Protein AF-A0A6P2KSN4-F1 (afdb_monomer)

Foldseek 3Di:
DFDAQAEFEQAPVRVVVLVVCCVPVCPVPSLSDHYPCVLAPAGRADPVLLADQVLLQVLLCVVVVDFPDRLVVVDDPRDHRVVSSVVRCVVRVHDCDPCNVVSSVVSSVVVCVVVDPVVPDPSSVVSVVVVVVSNVVSVD

pLDDT: mean 92.13, std 8.42, range [40.97, 98.0]

Radius of gyration: 16.79 Å; Cα contacts (8 Å, |Δi|>4): 151; chains: 1; bounding box: 43×30×44 Å

Solvent-ac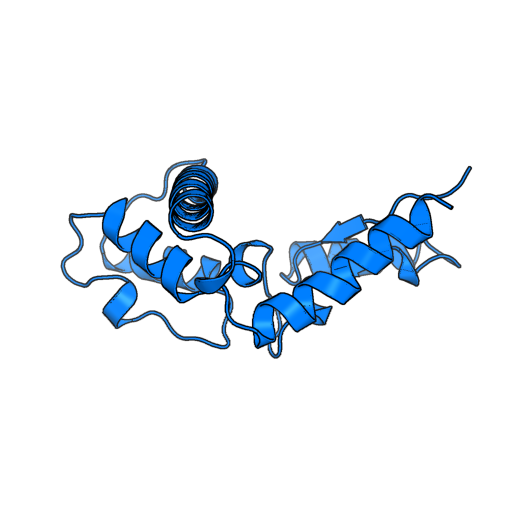cessible surface area (backbone atoms only — not comparable to full-atom values): 8233 Å² total; per-residue (Å²): 133,86,79,72,70,45,80,34,36,26,28,80,67,31,44,50,50,48,54,51,37,37,73,49,88,27,52,97,46,43,86,34,58,44,44,40,34,81,65,47,100,39,74,45,18,39,75,73,63,79,42,62,61,70,48,52,38,54,29,49,38,66,72,54,77,80,49,91,67,58,52,70,80,70,67,61,83,85,52,42,52,65,66,50,50,55,55,49,29,61,73,58,72,48,84,81,54,95,60,51,67,57,56,36,50,55,46,35,50,53,50,44,72,72,64,37,73,86,75,51,57,67,74,57,50,65,42,46,54,60,54,53,50,58,55,55,66,67,77,112

Sequence (140 aa):
MALPVVFLDGDQVGSRMAAELRRGLYNGEERKVLSTDELVDFNGSELEDLIPNQRLVEAVDRIFRAPEQQFSEVAATGKPIVPQVDAWAKREGIELTPGWKVEIAKRVKAILLSKGINDVDDDLLERWVPLFARFEQSVN

Nearest PDB structures (foldseek):
  3s6j-assembly2_F  TM=5.890E-01  e=6.243E+00  Pseudomonas syringae pv. tomato
  3s9d-assembly1_A  TM=2.104E-01  e=4.083E+00  Homo sapiens

Secondary structure (DSSP, 8-state):
-PPPPEEE-SSHHHHHHHHHHHHTTTTT-GGGEEEGGGSSSSSS--GGGGS-HHHHHHHHHHH----SS-GGGT--TTS-HHHHHHHHHHHTT----TTHHHHHHHHHHHHHHHH-GGGS-HHHHHHHHHHHHHHHTTT-

Mean predicted aligned error: 4.11 Å

Structure (mmCIF, N/CA/C/O backbone):
data_AF-A0A6P2KSN4-F1
#
_entry.id   AF-A0A6P2KSN4-F1
#
loop_
_atom_site.group_PDB
_atom_site.id
_atom_site.type_symbol
_atom_site.label_atom_id
_atom_site.label_alt_id
_atom_site.label_comp_id
_atom_site.label_asym_id
_atom_site.label_entity_id
_atom_site.label_seq_id
_atom_site.pdbx_PDB_ins_code
_atom_site.Cartn_x
_atom_site.Cartn_y
_atom_site.Cartn_z
_atom_site.occupancy
_atom_site.B_iso_or_equiv
_atom_site.auth_seq_id
_atom_site.auth_comp_id
_atom_site.auth_asym_id
_atom_site.auth_atom_id
_atom_site.pdbx_PDB_model_num
ATOM 1 N N . MET A 1 1 ? 21.971 7.717 -21.469 1.00 57.88 1 MET A N 1
ATOM 2 C CA . MET A 1 1 ? 21.604 7.804 -20.039 1.00 57.88 1 MET A CA 1
ATOM 3 C C . MET A 1 1 ? 20.602 6.699 -19.788 1.00 57.88 1 MET A C 1
ATOM 5 O O . MET A 1 1 ? 19.681 6.596 -20.584 1.00 57.88 1 MET A O 1
ATOM 9 N N . ALA A 1 2 ? 20.818 5.846 -18.789 1.00 84.56 2 ALA A N 1
ATOM 10 C CA . ALA A 1 2 ? 19.879 4.771 -18.477 1.00 84.56 2 ALA A CA 1
ATOM 11 C C . ALA A 1 2 ? 18.655 5.342 -17.746 1.00 84.56 2 ALA A C 1
ATOM 13 O O . ALA A 1 2 ? 18.816 6.177 -16.854 1.00 84.56 2 ALA A O 1
ATOM 14 N N . LEU A 1 3 ? 17.447 4.915 -18.127 1.00 91.06 3 LEU A N 1
ATOM 15 C CA . 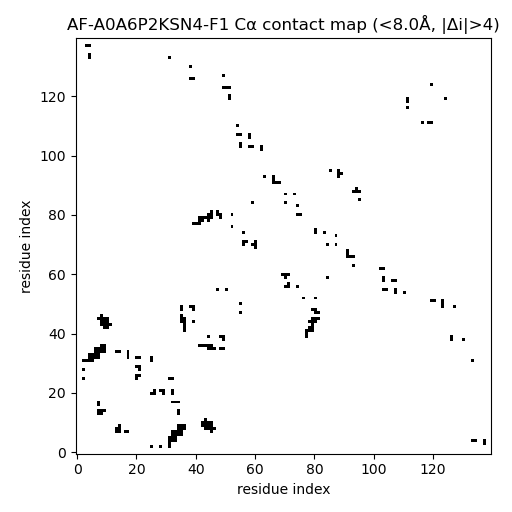LEU A 1 3 ? 16.229 5.261 -17.392 1.00 91.06 3 LEU A CA 1
ATOM 16 C C . LEU A 1 3 ? 16.181 4.501 -16.053 1.00 91.06 3 LEU A C 1
ATOM 18 O O . LEU A 1 3 ? 16.616 3.342 -16.014 1.00 91.06 3 LEU A O 1
ATOM 22 N N . PRO A 1 4 ? 15.681 5.117 -14.966 1.00 92.44 4 PRO A N 1
ATOM 23 C CA . PRO A 1 4 ? 15.523 4.441 -13.681 1.00 92.44 4 PRO A CA 1
ATOM 24 C C . PRO A 1 4 ? 14.357 3.447 -13.714 1.00 92.44 4 PRO A C 1
ATOM 26 O O . PRO A 1 4 ? 13.496 3.512 -14.583 1.00 92.44 4 PRO A O 1
ATOM 29 N N . VAL A 1 5 ? 14.289 2.545 -12.739 1.00 94.38 5 VAL A N 1
ATOM 30 C CA . VAL A 1 5 ? 13.058 1.780 -12.493 1.00 94.38 5 VAL A CA 1
ATOM 31 C C . VAL A 1 5 ? 12.009 2.703 -11.877 1.00 94.38 5 VAL A C 1
ATOM 33 O O . VAL A 1 5 ? 12.303 3.460 -10.952 1.00 94.38 5 VAL A O 1
ATOM 36 N N . VAL A 1 6 ? 10.784 2.627 -12.388 1.00 95.19 6 VAL A N 1
ATOM 37 C CA . VAL A 1 6 ? 9.607 3.310 -11.852 1.00 95.19 6 VAL A CA 1
ATOM 38 C C . VAL A 1 6 ? 8.680 2.251 -11.292 1.00 95.19 6 VAL A C 1
ATOM 40 O O . VAL A 1 6 ? 8.349 1.291 -11.984 1.00 95.19 6 VAL A O 1
ATOM 43 N N . PHE A 1 7 ? 8.247 2.446 -10.054 1.00 96.12 7 PHE A N 1
ATOM 44 C CA . PHE A 1 7 ? 7.277 1.583 -9.404 1.00 96.12 7 PHE A CA 1
ATOM 45 C C . PHE A 1 7 ? 6.035 2.390 -9.065 1.00 96.12 7 PHE A C 1
ATOM 47 O O . PHE A 1 7 ? 6.138 3.439 -8.429 1.00 96.12 7 PHE A O 1
ATOM 54 N N . LEU A 1 8 ? 4.894 1.937 -9.571 1.00 97.00 8 LEU A N 1
ATOM 55 C CA . LEU A 1 8 ? 3.623 2.643 -9.494 1.00 97.00 8 LEU A CA 1
ATOM 56 C C . LEU A 1 8 ? 2.577 1.772 -8.815 1.00 97.00 8 LEU A C 1
ATOM 58 O O . LEU A 1 8 ? 2.579 0.550 -8.974 1.00 97.00 8 LEU A O 1
ATOM 62 N N . ASP A 1 9 ? 1.643 2.427 -8.137 1.00 97.06 9 ASP A N 1
ATOM 63 C CA . ASP A 1 9 ? 0.429 1.776 -7.668 1.00 97.06 9 ASP A CA 1
ATOM 64 C C . ASP A 1 9 ? -0.352 1.180 -8.860 1.00 97.06 9 ASP A C 1
ATOM 66 O O . ASP A 1 9 ? -0.281 1.651 -10.002 1.00 97.06 9 ASP A O 1
ATOM 70 N N . GLY A 1 10 ? -1.066 0.092 -8.606 1.00 97.12 10 GLY A N 1
ATOM 71 C CA . GL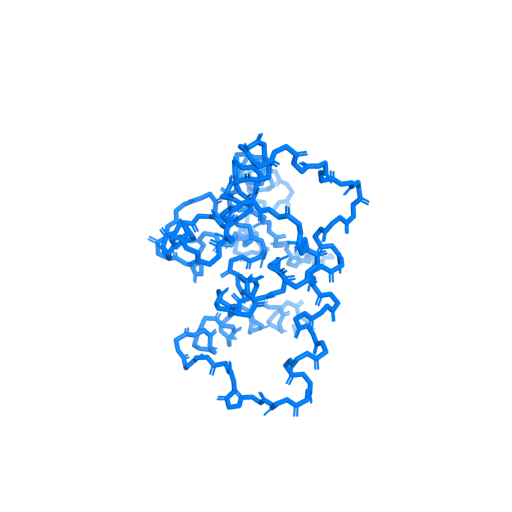Y A 1 10 ? -1.955 -0.587 -9.549 1.00 97.12 10 GLY A CA 1
ATOM 72 C C . GLY A 1 10 ? -3.333 0.060 -9.660 1.00 97.12 10 GLY A C 1
ATOM 73 O O . GLY A 1 10 ? -4.153 -0.343 -10.487 1.00 97.12 10 GLY A O 1
ATOM 74 N N . ASP A 1 11 ? -3.601 1.086 -8.851 1.00 96.06 11 ASP A N 1
ATOM 75 C CA . ASP A 1 11 ? -4.830 1.863 -8.896 1.00 96.06 11 ASP A CA 1
ATOM 76 C C . ASP A 1 11 ? -5.068 2.520 -10.277 1.00 96.06 11 ASP A C 1
ATOM 78 O O . ASP A 1 11 ? -4.267 2.464 -11.221 1.00 96.06 11 ASP A O 1
ATOM 82 N N . GLN A 1 12 ? -6.230 3.153 -10.447 1.00 95.69 12 GLN A N 1
ATOM 83 C CA . GLN A 1 12 ? -6.587 3.738 -11.741 1.00 95.69 12 GLN A CA 1
ATOM 84 C C . GLN A 1 12 ? -5.592 4.822 -12.194 1.00 95.69 12 GLN A C 1
ATOM 86 O O . GLN A 1 12 ? -5.380 4.990 -13.398 1.00 95.69 12 GLN A O 1
ATOM 91 N N . VAL A 1 13 ? -5.007 5.577 -11.262 1.00 95.94 13 VAL A N 1
ATOM 92 C CA . VAL A 1 13 ? -4.071 6.656 -11.589 1.00 95.94 13 VAL A CA 1
ATOM 93 C C . VAL A 1 13 ? -2.715 6.076 -11.988 1.00 95.94 13 VAL A C 1
ATOM 95 O O . VAL A 1 13 ? -2.191 6.418 -13.053 1.00 95.94 13 VAL A O 1
ATOM 98 N N . GLY A 1 14 ? -2.178 5.159 -11.188 1.00 97.00 14 GLY A N 1
ATOM 99 C CA . GLY A 1 14 ? -0.900 4.502 -11.420 1.00 97.00 14 GLY A CA 1
ATOM 100 C C . GLY A 1 14 ? -0.904 3.630 -12.673 1.00 97.00 14 GLY A C 1
ATOM 101 O O . GLY A 1 14 ? 0.014 3.732 -13.487 1.00 97.00 14 GLY A O 1
ATOM 102 N N . SER A 1 15 ? -1.980 2.883 -12.940 1.00 96.00 15 SER A N 1
ATOM 103 C CA . SER A 1 15 ? -2.115 2.089 -14.174 1.00 96.00 15 SER A CA 1
ATOM 104 C C . SER A 1 15 ? -2.128 2.947 -15.449 1.00 96.00 15 SER A C 1
ATOM 106 O O . SER A 1 15 ? -1.502 2.584 -16.452 1.00 96.00 15 SER A O 1
ATOM 108 N N . ARG A 1 16 ? -2.785 4.117 -15.425 1.00 97.50 16 ARG A N 1
ATOM 109 C CA . ARG A 1 16 ? -2.754 5.078 -16.544 1.00 97.50 16 ARG A CA 1
ATOM 110 C C . ARG A 1 16 ? -1.357 5.651 -16.746 1.00 97.50 16 ARG A C 1
ATOM 112 O O . ARG A 1 16 ? -0.859 5.626 -17.870 1.00 97.50 16 ARG A O 1
ATOM 119 N N . MET A 1 17 ? -0.706 6.084 -15.666 1.00 97.69 17 MET A N 1
ATOM 120 C CA . MET A 1 17 ? 0.670 6.585 -15.707 1.00 97.69 17 MET A CA 1
ATOM 121 C C . MET A 1 17 ? 1.635 5.520 -16.247 1.00 97.69 17 MET A C 1
ATOM 123 O O . MET A 1 17 ? 2.457 5.807 -17.114 1.00 97.69 17 MET A O 1
ATOM 127 N N . ALA A 1 18 ? 1.500 4.265 -15.812 1.00 97.25 18 ALA A N 1
ATOM 128 C CA . ALA A 1 18 ? 2.310 3.156 -16.302 1.00 97.25 18 ALA A CA 1
ATOM 129 C C . ALA A 1 18 ? 2.142 2.962 -17.817 1.00 97.25 18 ALA A C 1
ATOM 131 O O . ALA A 1 18 ? 3.125 2.777 -18.538 1.00 97.25 18 ALA A O 1
ATOM 132 N N . ALA A 1 19 ? 0.906 3.031 -18.321 1.00 97.12 19 ALA A N 1
ATOM 133 C CA . ALA A 1 19 ? 0.624 2.924 -19.749 1.00 97.12 19 ALA A CA 1
ATOM 134 C C . ALA A 1 19 ? 1.222 4.090 -20.555 1.00 97.12 19 ALA A C 1
ATOM 136 O O . ALA A 1 19 ? 1.780 3.863 -21.630 1.00 97.12 19 ALA A O 1
ATOM 137 N N . GLU A 1 20 ? 1.135 5.319 -20.044 1.00 98.00 20 GLU A N 1
ATOM 138 C CA . GLU A 1 20 ? 1.730 6.505 -20.668 1.00 98.00 20 GLU A CA 1
ATOM 139 C C . GLU A 1 20 ? 3.259 6.420 -20.701 1.00 98.00 20 GLU A C 1
ATOM 141 O O . GLU A 1 20 ? 3.862 6.619 -21.758 1.00 98.00 20 GLU A O 1
ATOM 146 N N . LEU A 1 21 ? 3.890 6.040 -19.586 1.00 97.88 21 LEU A N 1
ATOM 147 C CA . LEU A 1 21 ? 5.340 5.867 -19.499 1.00 97.88 21 LEU A CA 1
ATOM 148 C C . LEU A 1 21 ? 5.839 4.812 -20.487 1.00 97.88 21 LEU A C 1
ATOM 150 O O . LEU A 1 21 ? 6.756 5.102 -21.253 1.00 97.88 21 LEU A O 1
ATOM 154 N N . ARG A 1 22 ? 5.209 3.629 -20.521 1.00 97.19 22 ARG A N 1
ATOM 155 C CA . ARG A 1 22 ? 5.576 2.520 -21.424 1.00 97.19 22 ARG A CA 1
ATOM 156 C C . ARG A 1 22 ? 5.446 2.896 -22.906 1.00 97.19 22 ARG A C 1
ATOM 158 O O . ARG A 1 22 ? 6.250 2.461 -23.720 1.00 97.19 22 ARG A O 1
ATOM 165 N N . ARG A 1 23 ? 4.445 3.706 -23.269 1.00 97.06 23 ARG A N 1
ATOM 166 C CA . ARG A 1 23 ? 4.245 4.176 -24.656 1.00 97.06 23 ARG A CA 1
ATOM 167 C C . ARG A 1 23 ? 5.151 5.348 -25.033 1.00 97.06 23 ARG A C 1
ATOM 169 O O . ARG A 1 23 ? 5.381 5.566 -26.218 1.00 97.06 23 ARG A O 1
ATOM 176 N 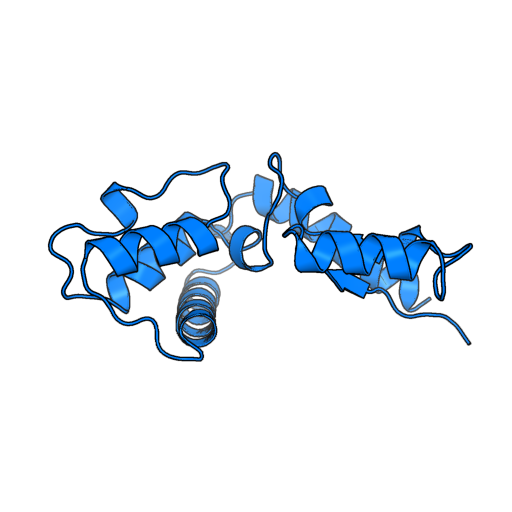N . GLY A 1 24 ? 5.599 6.119 -24.046 1.00 96.50 24 GLY A N 1
ATOM 177 C CA . GLY A 1 24 ? 6.404 7.321 -24.221 1.00 96.50 24 GLY A CA 1
ATOM 178 C C . GLY A 1 24 ? 7.858 7.102 -23.824 1.00 96.50 24 GLY A C 1
ATOM 179 O O . GLY A 1 24 ? 8.614 6.447 -24.534 1.00 96.50 24 GLY A O 1
ATOM 180 N N . LEU A 1 25 ? 8.250 7.691 -22.690 1.00 96.38 25 LEU A N 1
ATOM 181 C CA . LEU A 1 25 ? 9.644 7.771 -22.243 1.00 96.38 25 LEU A CA 1
ATOM 182 C C . LEU A 1 25 ? 10.323 6.399 -22.106 1.00 96.38 25 LEU A C 1
ATOM 184 O O . LEU A 1 25 ? 11.513 6.299 -22.374 1.00 96.38 25 LEU A O 1
ATOM 188 N N . TYR A 1 26 ? 9.575 5.369 -21.710 1.00 96.38 26 TYR A N 1
ATOM 189 C CA . TYR A 1 26 ? 10.069 4.008 -21.485 1.00 96.38 26 TYR A CA 1
ATOM 190 C C . TYR A 1 26 ? 9.851 3.080 -22.683 1.00 96.38 26 TYR A C 1
ATOM 192 O O . TYR A 1 26 ? 9.926 1.863 -22.526 1.00 96.38 26 TYR A O 1
ATOM 200 N N . ASN A 1 27 ? 9.575 3.613 -23.876 1.00 95.88 27 ASN A N 1
ATOM 201 C CA . ASN A 1 27 ? 9.477 2.777 -25.065 1.00 95.88 27 ASN A CA 1
ATOM 202 C C . ASN A 1 27 ? 10.816 2.064 -25.340 1.00 95.88 27 ASN A C 1
ATOM 204 O O . ASN A 1 27 ? 11.865 2.704 -25.403 1.00 95.88 27 ASN A O 1
ATOM 208 N N . GLY A 1 28 ? 10.781 0.737 -25.468 1.00 93.75 28 GLY A N 1
ATOM 209 C CA . GLY A 1 28 ? 11.971 -0.117 -25.549 1.00 93.75 28 GLY A CA 1
ATOM 210 C C . GLY A 1 28 ? 12.619 -0.463 -24.198 1.00 93.75 28 GLY A C 1
ATOM 211 O O . GLY A 1 28 ? 13.528 -1.293 -24.160 1.00 93.75 28 GLY A O 1
ATOM 212 N N . GLU A 1 29 ? 12.152 0.121 -23.090 1.00 94.44 29 GLU A N 1
ATOM 213 C CA . GLU A 1 29 ? 12.581 -0.165 -21.713 1.00 94.44 29 GLU A CA 1
ATOM 214 C C . GLU A 1 29 ? 11.378 -0.429 -20.780 1.00 94.44 29 GLU A C 1
ATOM 216 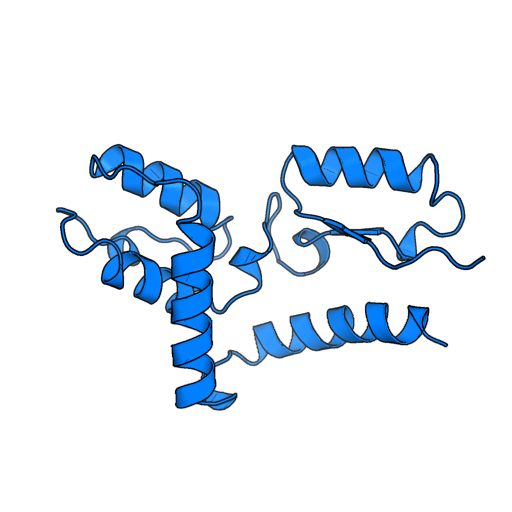O O . GLU A 1 29 ? 11.437 -0.198 -19.571 1.00 94.44 29 GLU A O 1
ATOM 221 N N . GLU A 1 30 ? 10.268 -0.956 -21.308 1.00 94.19 30 GLU A N 1
ATOM 222 C CA . GLU A 1 30 ? 8.981 -1.077 -20.602 1.00 94.19 30 GLU A CA 1
ATOM 223 C C . GLU A 1 30 ? 9.067 -1.936 -19.334 1.00 94.19 30 GLU A C 1
ATOM 225 O O . GLU A 1 30 ? 8.289 -1.748 -18.399 1.00 94.19 30 GLU A O 1
ATOM 230 N N . ARG A 1 31 ? 10.045 -2.850 -19.277 1.00 91.94 31 ARG A N 1
ATOM 231 C CA . ARG A 1 31 ? 10.336 -3.702 -18.111 1.00 91.94 31 ARG A CA 1
ATOM 232 C C . ARG A 1 31 ? 10.771 -2.919 -16.870 1.00 91.94 31 ARG A C 1
ATOM 234 O O . ARG A 1 31 ? 10.757 -3.486 -15.780 1.00 91.94 31 ARG A O 1
ATOM 241 N N . LYS A 1 32 ? 11.179 -1.657 -17.031 1.00 93.38 32 LYS A N 1
ATOM 242 C CA . LYS A 1 32 ? 11.526 -0.752 -15.927 1.00 93.38 32 LYS A CA 1
ATOM 243 C C . LYS A 1 32 ? 10.311 -0.049 -15.329 1.00 93.38 32 LYS A C 1
ATOM 245 O O . LYS A 1 32 ? 10.455 0.594 -14.299 1.00 93.38 32 LYS A O 1
ATOM 250 N N . VAL A 1 33 ? 9.136 -0.167 -15.946 1.00 96.00 33 VAL A N 1
ATOM 251 C CA . VAL A 1 33 ? 7.878 0.337 -15.390 1.00 96.00 33 VAL A CA 1
ATOM 252 C C . VA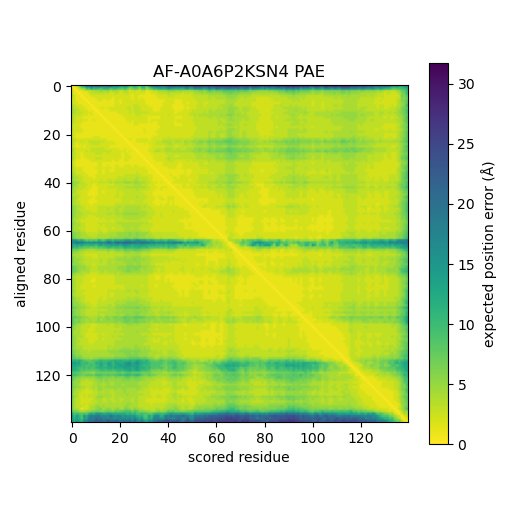L A 1 33 ? 7.167 -0.832 -14.726 1.00 96.00 33 VAL A C 1
ATOM 254 O O . VAL A 1 33 ? 6.598 -1.679 -15.415 1.00 96.00 33 VAL A O 1
ATOM 257 N N . LEU A 1 34 ? 7.228 -0.875 -13.402 1.00 95.56 34 LEU A N 1
ATOM 258 C CA . LEU A 1 34 ? 6.644 -1.907 -12.554 1.00 95.56 34 LEU A CA 1
ATOM 259 C C . LEU A 1 34 ? 5.349 -1.395 -11.921 1.00 95.56 34 LEU A C 1
ATOM 261 O O . LEU A 1 34 ? 5.231 -0.207 -11.611 1.00 95.56 34 LEU A O 1
ATOM 265 N N . SER A 1 35 ? 4.407 -2.301 -11.685 1.00 96.06 35 SER A N 1
ATOM 266 C CA . SER A 1 35 ? 3.183 -2.030 -10.929 1.00 96.06 35 SER A CA 1
ATOM 267 C C . SER A 1 35 ? 3.076 -2.932 -9.704 1.00 96.06 35 SER A C 1
ATOM 269 O O . SER A 1 35 ? 3.531 -4.075 -9.741 1.00 96.06 35 SER A O 1
ATOM 271 N N . THR A 1 36 ? 2.467 -2.442 -8.625 1.00 96.12 36 THR A N 1
ATOM 272 C CA . THR A 1 36 ? 2.148 -3.255 -7.438 1.00 96.12 36 THR A CA 1
ATOM 273 C C . THR A 1 36 ? 1.243 -4.446 -7.779 1.00 96.12 36 THR A C 1
ATOM 275 O O . THR A 1 36 ? 1.419 -5.512 -7.193 1.00 96.12 36 THR A O 1
ATOM 278 N N . ASP A 1 37 ? 0.378 -4.322 -8.798 1.00 95.81 37 ASP A N 1
ATOM 279 C CA . ASP A 1 37 ? -0.485 -5.411 -9.293 1.00 95.81 37 ASP A CA 1
ATOM 280 C C . ASP A 1 37 ? 0.322 -6.595 -9.857 1.00 95.81 37 ASP A C 1
ATOM 282 O O . ASP A 1 37 ? -0.191 -7.703 -9.962 1.00 95.81 37 ASP A O 1
ATOM 286 N N . GLU A 1 38 ? 1.601 -6.401 -10.203 1.00 93.38 38 GLU A N 1
ATOM 287 C CA . GLU A 1 38 ? 2.488 -7.489 -10.645 1.00 93.38 38 GLU A CA 1
ATOM 288 C C . GLU A 1 38 ? 2.972 -8.377 -9.480 1.00 93.38 38 GLU A C 1
ATOM 290 O O . GLU A 1 38 ? 3.607 -9.404 -9.720 1.00 93.38 38 GLU A O 1
ATOM 295 N N . LEU A 1 39 ? 2.710 -7.980 -8.228 1.00 91.94 39 LEU A N 1
ATOM 296 C CA . LEU A 1 39 ? 3.209 -8.633 -7.009 1.00 91.94 39 LEU A CA 1
ATOM 297 C C . LEU A 1 39 ? 2.102 -9.204 -6.119 1.00 91.94 39 LEU A C 1
ATOM 299 O O . LEU A 1 39 ? 2.393 -9.801 -5.081 1.00 91.94 39 LEU A O 1
ATOM 303 N N . VAL A 1 40 ? 0.840 -8.997 -6.480 1.00 92.50 40 VAL A N 1
ATOM 304 C CA . VAL A 1 40 ? -0.316 -9.470 -5.719 1.00 92.50 40 VAL A CA 1
ATOM 305 C C . VAL A 1 40 ? -1.318 -10.160 -6.640 1.00 92.50 40 VAL A C 1
ATOM 307 O O . VAL A 1 40 ? -1.312 -9.969 -7.849 1.00 92.50 40 VAL A O 1
ATOM 310 N N . ASP A 1 41 ? -2.216 -10.952 -6.060 1.00 92.50 41 ASP A N 1
ATOM 311 C CA . ASP A 1 41 ? -3.191 -11.753 -6.812 1.00 92.50 41 ASP A CA 1
ATOM 312 C C . ASP A 1 41 ? -4.501 -10.995 -7.118 1.00 92.50 41 ASP A C 1
ATOM 314 O O . ASP A 1 41 ? -5.530 -11.598 -7.431 1.00 92.50 41 ASP A O 1
ATOM 318 N N . PHE A 1 42 ? -4.496 -9.666 -6.987 1.00 94.44 42 PHE A N 1
ATOM 319 C CA . PHE A 1 42 ? -5.649 -8.794 -7.212 1.00 94.44 42 PHE A CA 1
ATOM 320 C C . PHE A 1 42 ? -5.234 -7.480 -7.882 1.00 94.44 42 PHE A C 1
ATOM 322 O O . PHE A 1 42 ? -4.086 -7.068 -7.797 1.00 94.44 42 PHE A O 1
ATOM 329 N N . ASN A 1 43 ? -6.185 -6.810 -8.536 1.00 95.69 43 ASN A N 1
ATOM 330 C CA . ASN A 1 43 ? -5.931 -5.540 -9.221 1.00 95.69 43 ASN A CA 1
ATOM 331 C C . ASN A 1 43 ? -6.231 -4.334 -8.328 1.00 95.69 43 ASN A C 1
ATOM 333 O O . ASN A 1 43 ? -7.051 -4.421 -7.407 1.00 95.69 43 ASN A O 1
ATOM 337 N N . GLY A 1 44 ? -5.675 -3.181 -8.698 1.00 96.31 44 GLY A N 1
ATOM 338 C CA . GLY A 1 44 ? -5.913 -1.922 -7.996 1.00 96.31 44 GLY A CA 1
ATOM 339 C C . GLY A 1 44 ? -5.179 -1.837 -6.664 1.00 96.31 44 GLY A C 1
ATOM 340 O O . GLY A 1 44 ? -5.633 -1.118 -5.778 1.00 96.31 44 GLY A O 1
ATOM 341 N N . SER A 1 45 ? -4.113 -2.615 -6.507 1.00 96.81 45 SER A N 1
ATOM 342 C CA . SER A 1 45 ? -3.276 -2.598 -5.316 1.00 96.81 45 SER A CA 1
ATOM 343 C C . SER A 1 45 ? -2.503 -1.292 -5.196 1.00 96.81 45 SER A C 1
ATOM 345 O O . SER A 1 45 ? -2.227 -0.612 -6.184 1.00 96.81 45 SER A O 1
ATOM 347 N N . GLU A 1 46 ? -2.129 -0.960 -3.973 1.00 97.12 46 GLU A N 1
ATOM 348 C CA . GLU A 1 46 ? -1.250 0.162 -3.655 1.00 97.12 46 GLU A CA 1
ATOM 349 C C . GLU A 1 46 ? -0.025 -0.355 -2.892 1.00 97.12 46 GLU A C 1
ATOM 351 O O . GLU A 1 46 ? 0.024 -1.512 -2.464 1.00 97.12 46 GLU A O 1
ATOM 356 N N . LEU A 1 47 ? 0.982 0.497 -2.685 1.00 94.19 47 LEU A N 1
ATOM 357 C CA . LEU A 1 47 ? 2.189 0.142 -1.925 1.00 94.19 47 LEU A CA 1
ATOM 358 C C . LEU A 1 47 ? 1.883 -0.497 -0.556 1.00 94.19 47 LEU A C 1
ATOM 360 O O . LEU A 1 47 ? 2.607 -1.382 -0.094 1.00 94.19 47 LEU A O 1
ATOM 364 N N . GLU A 1 48 ? 0.800 -0.062 0.087 1.00 95.62 48 GLU A N 1
ATOM 365 C CA . GLU A 1 48 ? 0.318 -0.594 1.360 1.00 95.62 48 GLU A CA 1
ATOM 366 C C . GLU A 1 48 ? -0.030 -2.095 1.321 1.00 95.62 48 GLU A C 1
ATOM 368 O O . GLU A 1 48 ? 0.077 -2.764 2.349 1.00 95.62 48 GLU A O 1
ATOM 373 N N . ASP A 1 49 ? -0.391 -2.644 0.160 1.00 95.25 49 ASP A N 1
ATOM 374 C CA . ASP A 1 49 ? -0.709 -4.068 -0.012 1.00 95.25 49 ASP A CA 1
ATOM 375 C C . ASP A 1 49 ? 0.540 -4.966 -0.040 1.00 95.25 49 ASP A C 1
ATOM 377 O O . ASP A 1 49 ? 0.439 -6.188 0.071 1.00 95.25 49 ASP A O 1
ATOM 381 N N . LEU A 1 50 ? 1.733 -4.369 -0.142 1.00 93.56 50 LEU A N 1
ATOM 382 C CA . LEU A 1 50 ? 3.015 -5.074 -0.045 1.00 93.56 50 LEU A CA 1
ATOM 383 C C . LEU A 1 50 ? 3.545 -5.133 1.388 1.00 93.56 50 LEU A C 1
ATOM 385 O O . LEU A 1 50 ? 4.652 -5.612 1.619 1.00 93.56 50 LEU A O 1
ATOM 389 N N . ILE A 1 51 ? 2.782 -4.623 2.350 1.00 92.12 51 ILE A N 1
ATOM 390 C CA . ILE A 1 51 ? 3.073 -4.687 3.778 1.00 92.12 51 ILE A CA 1
ATOM 391 C C . ILE A 1 51 ? 2.272 -5.859 4.368 1.00 92.12 51 ILE A C 1
ATOM 393 O O . ILE A 1 51 ? 1.149 -6.096 3.922 1.00 92.12 51 ILE A O 1
ATOM 397 N N . PRO A 1 52 ? 2.779 -6.587 5.389 1.00 92.44 52 PRO A N 1
ATOM 398 C CA . PRO A 1 52 ? 2.001 -7.641 6.034 1.00 92.44 52 PRO A CA 1
ATOM 399 C C . PRO A 1 52 ? 0.614 -7.139 6.450 1.00 92.44 52 PRO A C 1
ATOM 401 O O . PRO A 1 52 ? 0.498 -6.267 7.317 1.00 92.44 52 PRO A O 1
ATOM 404 N N . ASN A 1 53 ? -0.434 -7.700 5.837 1.00 93.44 53 ASN A N 1
ATOM 405 C CA . ASN A 1 53 ? -1.809 -7.216 5.972 1.00 93.44 53 ASN A CA 1
ATOM 406 C C . ASN A 1 53 ? -2.231 -7.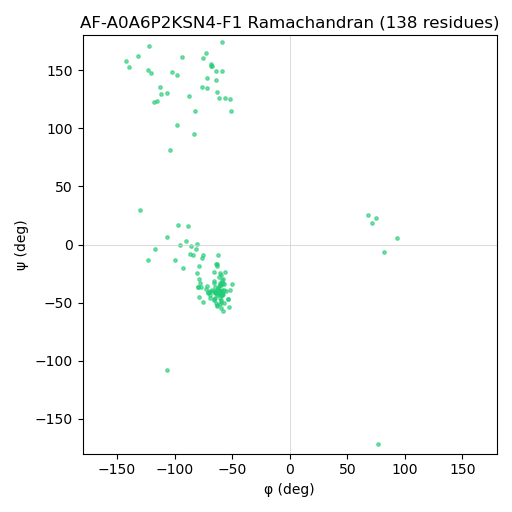107 7.443 1.00 93.44 53 ASN A C 1
ATOM 408 O O . ASN A 1 53 ? -2.692 -6.055 7.882 1.00 93.44 53 ASN A O 1
ATOM 412 N N . GLN A 1 54 ? -1.950 -8.150 8.231 1.00 92.56 54 GLN A N 1
ATOM 413 C CA . GLN A 1 54 ? -2.234 -8.168 9.663 1.00 92.56 54 GLN A CA 1
ATOM 414 C C . GLN A 1 54 ? -1.598 -6.978 10.400 1.00 92.56 54 GLN A C 1
ATOM 416 O O . GLN A 1 54 ? -2.223 -6.385 11.276 1.00 92.56 54 GLN A O 1
ATOM 421 N N . ARG A 1 55 ? -0.366 -6.590 10.052 1.00 93.38 55 ARG A N 1
ATOM 422 C CA . ARG A 1 55 ? 0.330 -5.476 10.714 1.00 93.38 55 ARG A CA 1
ATOM 423 C C . ARG A 1 55 ? -0.257 -4.134 10.348 1.00 93.38 55 ARG A C 1
ATOM 425 O O . ARG A 1 55 ? -0.323 -3.254 11.205 1.00 93.38 55 ARG A O 1
ATOM 432 N N . LEU A 1 56 ? -0.701 -3.986 9.108 1.00 95.69 56 LEU A N 1
ATOM 433 C CA . LEU A 1 56 ? -1.395 -2.789 8.673 1.00 95.69 56 LEU A CA 1
ATOM 434 C C . LEU A 1 56 ? -2.744 -2.659 9.391 1.00 95.69 56 LEU A C 1
ATOM 436 O O . LEU A 1 56 ? -3.013 -1.616 9.984 1.00 95.69 56 LEU A O 1
ATOM 440 N N . VAL A 1 57 ? -3.527 -3.738 9.438 1.00 96.69 57 VAL A N 1
ATOM 441 C CA . VAL A 1 57 ? -4.812 -3.801 10.151 1.00 96.69 57 VAL A CA 1
ATOM 442 C C . VAL A 1 57 ? -4.647 -3.460 11.639 1.00 96.69 57 VAL A C 1
ATOM 444 O O . VAL A 1 57 ? -5.310 -2.558 12.148 1.00 96.69 57 VAL A O 1
ATOM 447 N N . GLU A 1 58 ? -3.696 -4.097 12.326 1.00 94.62 58 GLU A N 1
ATOM 448 C CA . GLU A 1 58 ? -3.387 -3.800 13.731 1.00 94.62 58 GLU A CA 1
ATOM 449 C C . GLU A 1 58 ? -2.923 -2.348 13.938 1.00 94.62 58 GLU A C 1
ATOM 451 O O . GLU A 1 58 ? -3.190 -1.738 14.978 1.00 94.62 58 GLU A O 1
ATOM 456 N N . ALA A 1 59 ? -2.195 -1.775 12.975 1.00 95.88 59 ALA A N 1
ATOM 457 C CA . ALA A 1 59 ? -1.757 -0.388 13.046 1.00 95.88 59 ALA A CA 1
ATOM 458 C C . ALA A 1 59 ? -2.931 0.591 12.898 1.00 95.88 59 ALA A C 1
ATOM 460 O O . ALA A 1 59 ? -2.966 1.567 13.651 1.00 95.88 59 ALA A O 1
ATOM 461 N N . VAL A 1 60 ? -3.887 0.309 12.005 1.00 97.19 60 VAL A N 1
ATOM 462 C CA . VAL A 1 60 ? -5.130 1.084 11.836 1.00 97.19 60 VAL A CA 1
ATOM 463 C C . VAL A 1 60 ? -5.907 1.116 13.149 1.00 97.19 60 VAL A C 1
ATOM 465 O O . VAL A 1 60 ? -6.079 2.197 13.713 1.00 97.19 60 VAL A O 1
ATOM 468 N N . ASP A 1 61 ? -6.261 -0.045 13.708 1.00 96.25 61 ASP A N 1
ATOM 469 C CA . ASP A 1 61 ? -7.031 -0.136 14.964 1.00 96.25 61 ASP A CA 1
ATOM 470 C C . ASP A 1 61 ? -6.336 0.571 16.130 1.00 96.25 61 ASP A C 1
ATOM 472 O O . ASP A 1 61 ? -6.946 1.159 17.028 1.00 96.25 61 ASP A O 1
ATOM 476 N N . ARG A 1 62 ? -5.005 0.546 16.129 1.00 94.75 62 ARG A N 1
ATOM 477 C CA . ARG A 1 62 ? -4.219 1.148 17.199 1.00 94.75 62 ARG A CA 1
ATOM 478 C C . ARG A 1 62 ? -4.092 2.664 17.090 1.00 94.75 62 ARG A C 1
ATOM 480 O O . ARG A 1 62 ? -3.895 3.311 18.131 1.00 94.75 62 ARG A O 1
ATOM 487 N N . ILE A 1 63 ? -4.128 3.208 15.878 1.00 94.62 63 ILE A N 1
ATOM 488 C CA . ILE A 1 63 ? -4.120 4.650 15.609 1.00 94.62 63 ILE A CA 1
ATOM 489 C C . ILE A 1 63 ? -5.520 5.216 15.849 1.00 94.62 63 ILE A C 1
ATOM 491 O O . ILE A 1 63 ? -5.669 6.203 16.568 1.00 94.62 63 ILE A O 1
ATOM 495 N N . PHE A 1 64 ? -6.542 4.534 15.347 1.00 93.94 64 PHE A N 1
ATOM 496 C CA . PHE A 1 64 ? -7.934 4.948 15.416 1.00 93.94 64 PHE A CA 1
ATOM 497 C C . PHE A 1 64 ? -8.673 4.133 16.486 1.00 93.94 64 PHE A C 1
ATOM 499 O O . PHE A 1 64 ? -9.339 3.151 16.193 1.00 93.94 64 PHE A O 1
ATOM 506 N N . ARG A 1 65 ? -8.532 4.531 17.758 1.00 80.81 65 ARG A N 1
ATOM 507 C CA . ARG A 1 65 ? -9.000 3.749 18.927 1.00 80.81 65 ARG A CA 1
ATOM 508 C C . ARG A 1 65 ? -10.462 3.958 19.332 1.00 80.81 65 ARG A C 1
ATOM 510 O O . ARG A 1 65 ? -10.886 3.377 20.325 1.00 80.81 65 ARG A O 1
ATOM 517 N N . ALA A 1 66 ? -11.187 4.832 18.639 1.00 81.50 66 ALA A N 1
ATOM 518 C CA . ALA A 1 66 ? -12.561 5.205 18.977 1.00 81.50 66 ALA A CA 1
ATOM 519 C C . ALA A 1 66 ? -13.702 4.662 18.074 1.00 81.50 66 ALA A C 1
ATOM 521 O O . ALA A 1 66 ? -14.827 5.109 18.293 1.00 81.50 66 ALA A O 1
ATOM 522 N N . PRO A 1 67 ? -13.489 3.775 17.079 1.00 86.38 67 PRO A N 1
ATOM 523 C CA . PRO A 1 67 ? -14.584 3.259 16.263 1.00 86.38 67 PRO A CA 1
ATOM 524 C C . PRO A 1 67 ? -15.498 2.353 17.094 1.00 86.38 67 PRO A C 1
ATOM 526 O O . PRO A 1 67 ? -15.053 1.730 18.063 1.00 86.38 67 PRO A O 1
ATOM 529 N N . GLU A 1 68 ? -16.761 2.251 16.687 1.00 87.50 68 GLU A N 1
ATOM 530 C CA . GLU A 1 68 ? -17.692 1.274 17.257 1.00 87.50 68 GLU A CA 1
ATOM 531 C C . GLU A 1 68 ? -17.331 -0.138 16.778 1.00 87.50 68 GLU A C 1
ATOM 533 O O . GLU A 1 68 ? -17.354 -1.080 17.569 1.00 87.50 68 GLU A O 1
ATOM 538 N N . GLN A 1 69 ? -16.915 -0.262 15.513 1.00 94.19 69 GLN A N 1
ATOM 539 C CA . GLN A 1 69 ? -16.421 -1.499 14.916 1.00 94.19 69 GLN A CA 1
ATOM 540 C C . GLN A 1 69 ? -14.944 -1.380 14.516 1.00 94.19 69 GLN A C 1
ATOM 542 O O . GLN A 1 69 ? -14.573 -0.536 13.693 1.00 94.19 69 GLN A O 1
ATOM 547 N N . GLN A 1 70 ? -14.093 -2.270 15.036 1.00 96.25 70 GLN A N 1
ATOM 548 C CA . GLN A 1 70 ? -12.673 -2.284 14.668 1.00 96.25 70 GLN A CA 1
ATOM 549 C C . GLN A 1 70 ? -12.484 -2.608 13.182 1.00 96.25 70 GLN A C 1
ATOM 551 O O . GLN A 1 70 ? -13.264 -3.345 12.574 1.00 96.25 70 GLN A O 1
ATOM 556 N N . PHE A 1 71 ? -11.428 -2.071 12.577 1.00 97.62 71 PHE A N 1
ATOM 557 C CA . PHE A 1 71 ? -11.080 -2.370 11.194 1.00 97.62 71 PHE A CA 1
ATOM 558 C C . PHE A 1 71 ? -10.751 -3.853 11.017 1.00 97.62 71 PHE A C 1
ATOM 560 O O . PHE A 1 71 ? -11.171 -4.452 10.029 1.00 97.62 71 PHE A O 1
ATOM 567 N N . SER A 1 72 ? -10.084 -4.473 11.994 1.00 96.81 72 SER A N 1
ATOM 568 C CA . SER A 1 72 ? -9.809 -5.918 11.996 1.00 96.81 72 SER A CA 1
ATOM 569 C C . SER A 1 72 ? -11.047 -6.808 11.889 1.00 96.81 72 SER A C 1
ATOM 571 O O . SER A 1 72 ? -10.934 -7.932 11.406 1.00 96.81 72 SER A O 1
ATOM 573 N N . GLU A 1 73 ? -12.229 -6.322 12.273 1.00 96.00 73 GLU A N 1
ATOM 574 C CA . GLU A 1 73 ? -13.482 -7.078 12.159 1.00 96.00 73 GLU A CA 1
ATOM 575 C C . GLU A 1 73 ? -14.054 -7.087 10.735 1.00 96.00 73 GLU A C 1
ATOM 577 O O . GLU A 1 73 ? -14.896 -7.926 10.412 1.00 96.00 73 GLU A O 1
ATOM 582 N N . VAL A 1 74 ? -13.626 -6.152 9.880 1.00 96.19 74 VAL A N 1
ATOM 583 C CA . VAL A 1 74 ? -14.166 -5.980 8.520 1.00 96.19 74 VAL A CA 1
ATOM 584 C C . VAL A 1 74 ? -13.121 -6.065 7.414 1.00 96.19 74 VAL A C 1
ATOM 586 O O . VAL A 1 74 ? -13.494 -6.155 6.243 1.00 96.19 74 VAL A O 1
ATOM 589 N N . ALA A 1 75 ? -11.835 -6.016 7.759 1.00 96.88 75 ALA A N 1
ATOM 590 C CA . ALA A 1 75 ? -10.743 -6.090 6.805 1.00 96.88 75 ALA A CA 1
ATOM 591 C C . ALA A 1 75 ? -10.746 -7.442 6.078 1.00 96.88 75 ALA A C 1
ATOM 593 O O . ALA A 1 75 ? -10.823 -8.509 6.689 1.00 96.88 75 ALA A O 1
ATOM 594 N N . ALA A 1 76 ? -10.637 -7.389 4.754 1.00 95.38 76 ALA A N 1
ATOM 595 C CA . ALA A 1 76 ? -10.553 -8.550 3.887 1.00 95.38 76 ALA A CA 1
ATOM 596 C C . ALA A 1 76 ? -9.171 -8.633 3.234 1.00 95.38 76 ALA A C 1
ATOM 598 O O . ALA A 1 76 ? -8.644 -7.649 2.705 1.00 95.38 76 ALA A O 1
ATOM 599 N N . THR A 1 77 ? -8.610 -9.840 3.221 1.00 92.38 77 THR A N 1
ATOM 600 C CA . THR A 1 77 ? -7.419 -10.164 2.433 1.00 92.38 77 THR A CA 1
ATOM 601 C C . THR A 1 77 ? -7.776 -10.313 0.950 1.00 92.38 77 THR A C 1
ATOM 603 O O . THR A 1 77 ? -8.940 -10.500 0.584 1.00 92.38 77 THR A O 1
ATOM 606 N N . GLY A 1 78 ? -6.775 -10.202 0.072 1.00 92.88 78 GLY A N 1
ATOM 607 C CA . GLY A 1 78 ? -6.967 -10.346 -1.378 1.00 92.88 78 GLY A CA 1
ATOM 608 C C . GLY A 1 78 ? -7.713 -9.181 -2.040 1.00 92.88 78 GLY A C 1
ATOM 609 O O . GLY A 1 78 ? -8.264 -9.341 -3.128 1.00 92.88 78 GLY A O 1
ATOM 610 N N . LYS A 1 79 ? -7.783 -8.026 -1.373 1.00 95.88 79 LYS A N 1
ATOM 611 C CA . LYS A 1 79 ? -8.368 -6.788 -1.892 1.00 95.88 79 LYS A CA 1
ATOM 612 C C . LYS A 1 79 ? -7.502 -5.598 -1.475 1.00 95.88 79 LYS A C 1
ATOM 614 O O . LYS A 1 79 ? -6.925 -5.668 -0.389 1.00 95.88 79 LYS A O 1
ATOM 619 N N . PRO A 1 80 ? -7.499 -4.498 -2.250 1.00 97.19 80 PRO A N 1
ATOM 620 C CA . PRO A 1 80 ? -6.733 -3.302 -1.916 1.00 97.19 80 PRO A CA 1
ATOM 621 C C . PRO A 1 80 ? -7.092 -2.775 -0.530 1.00 97.19 80 PRO A C 1
ATOM 623 O O . PRO A 1 80 ? -8.272 -2.569 -0.224 1.00 97.19 80 PRO A O 1
ATOM 626 N N . ILE A 1 81 ? -6.099 -2.598 0.333 1.00 97.56 81 ILE A N 1
ATOM 627 C CA . ILE A 1 81 ? -6.324 -2.281 1.745 1.00 97.56 81 ILE A CA 1
ATOM 628 C C . ILE A 1 81 ? -6.696 -0.815 1.977 1.00 97.56 81 ILE A C 1
ATOM 630 O O . ILE A 1 81 ? -7.504 -0.512 2.852 1.00 97.56 81 ILE A O 1
ATOM 634 N N . VAL A 1 82 ? -6.167 0.104 1.171 1.00 96.94 82 VAL A N 1
ATOM 635 C CA . VAL A 1 82 ? -6.412 1.546 1.318 1.00 96.94 82 VAL A CA 1
ATOM 636 C C . VAL A 1 82 ? -7.885 1.900 1.083 1.00 96.94 82 VAL A C 1
ATOM 638 O O . VAL A 1 82 ? -8.485 2.475 1.995 1.00 96.94 82 VAL A O 1
ATOM 641 N N . PRO A 1 83 ? -8.539 1.465 -0.017 1.00 97.06 83 PRO A N 1
ATOM 642 C CA . PRO A 1 83 ? -9.978 1.664 -0.189 1.00 97.06 83 PRO A CA 1
ATOM 643 C C . PRO A 1 83 ? -10.823 1.052 0.935 1.00 97.06 83 PRO A C 1
ATOM 645 O O . PRO A 1 83 ? -11.903 1.560 1.245 1.00 97.06 83 PRO A O 1
ATOM 648 N N . GLN A 1 84 ? -10.354 -0.037 1.556 1.00 97.81 84 GLN A N 1
ATOM 649 C CA . GLN A 1 84 ? -11.036 -0.635 2.705 1.00 97.81 84 GLN A CA 1
ATOM 650 C C . GLN A 1 84 ? -10.948 0.264 3.940 1.00 97.81 84 GLN A C 1
ATOM 652 O O . GLN A 1 84 ? -11.965 0.449 4.608 1.00 97.81 84 GLN A O 1
ATOM 657 N N . VAL A 1 85 ? -9.779 0.851 4.222 1.00 97.81 85 VAL A N 1
ATOM 658 C CA . VAL A 1 85 ? -9.607 1.815 5.321 1.00 97.81 85 VAL A CA 1
ATOM 659 C C . VAL A 1 85 ? -10.455 3.064 5.083 1.00 97.81 85 VAL A C 1
ATOM 661 O O . VAL A 1 85 ? -11.144 3.496 6.003 1.00 97.81 85 VAL A O 1
ATOM 664 N N . ASP A 1 86 ? -10.483 3.603 3.861 1.00 97.06 86 ASP A N 1
ATOM 665 C CA . ASP A 1 86 ? -11.319 4.761 3.516 1.00 97.06 86 ASP A CA 1
ATOM 666 C C . ASP A 1 86 ? -12.814 4.474 3.734 1.00 97.06 86 ASP A C 1
ATOM 668 O O . ASP A 1 86 ? -13.535 5.260 4.358 1.00 97.06 86 ASP A O 1
ATOM 672 N N . ALA A 1 87 ? -13.295 3.326 3.242 1.00 97.81 87 ALA A N 1
ATOM 673 C CA . ALA A 1 87 ? -14.691 2.923 3.386 1.00 97.81 87 ALA A CA 1
ATOM 674 C C . ALA A 1 87 ? -15.074 2.673 4.852 1.00 97.81 87 ALA A C 1
ATOM 676 O O . ALA A 1 87 ? -16.158 3.072 5.287 1.00 97.81 87 ALA A O 1
ATOM 677 N N . TRP A 1 88 ? -14.182 2.031 5.608 1.00 97.88 88 TRP A N 1
ATOM 678 C CA . TRP A 1 88 ? -14.334 1.803 7.039 1.00 97.88 88 TRP A CA 1
ATOM 679 C C . TRP A 1 88 ? -14.377 3.123 7.813 1.00 97.88 88 TRP A C 1
ATOM 681 O O . TRP A 1 88 ? -15.356 3.385 8.507 1.00 97.88 88 TRP A O 1
ATOM 691 N N . ALA A 1 89 ? -13.393 4.002 7.624 1.00 97.00 89 ALA A N 1
ATOM 692 C CA . ALA A 1 89 ? -13.312 5.277 8.327 1.00 97.00 89 ALA A CA 1
ATOM 693 C C . ALA A 1 89 ? -14.551 6.142 8.068 1.00 97.00 89 ALA A C 1
ATOM 695 O O . ALA A 1 89 ? -15.131 6.698 8.999 1.00 97.00 89 ALA A O 1
ATOM 696 N N . LYS A 1 90 ? -15.030 6.178 6.818 1.00 96.56 90 LYS A N 1
ATOM 697 C CA . LYS A 1 90 ? -16.269 6.875 6.459 1.00 96.56 90 LYS A CA 1
ATOM 698 C C . LYS A 1 90 ? -17.487 6.337 7.212 1.00 96.56 90 LYS A C 1
ATOM 700 O O . LYS A 1 90 ? -18.347 7.125 7.601 1.00 96.56 90 LYS A O 1
ATOM 705 N N . ARG A 1 91 ? -17.589 5.017 7.388 1.00 96.38 91 ARG A N 1
ATOM 706 C CA . ARG A 1 91 ? -18.696 4.382 8.115 1.00 96.38 91 ARG A CA 1
ATOM 707 C C . ARG A 1 91 ? -18.634 4.679 9.613 1.00 96.38 91 ARG A C 1
ATOM 709 O O . ARG A 1 91 ? -19.667 4.981 10.197 1.00 96.38 91 ARG A O 1
ATOM 716 N N . GLU A 1 92 ? -17.440 4.646 10.196 1.00 96.12 92 GLU A N 1
ATOM 717 C CA . GLU A 1 92 ? -17.213 4.908 11.625 1.00 96.12 92 GLU A CA 1
ATOM 718 C C . GLU A 1 92 ? -17.169 6.411 11.971 1.00 96.12 92 GLU A C 1
ATOM 720 O O . GLU A 1 92 ? -16.960 6.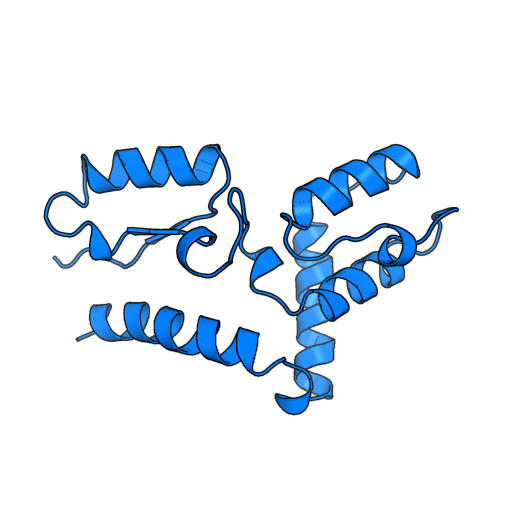780 13.124 1.00 96.12 92 GLU A O 1
ATOM 725 N N . GLY A 1 93 ? -17.336 7.306 10.988 1.00 95.06 93 GLY A N 1
ATOM 726 C CA . GLY A 1 93 ? -17.258 8.755 11.201 1.00 95.06 93 GLY A CA 1
ATOM 727 C C . GLY A 1 93 ? -15.850 9.255 11.551 1.00 95.06 93 GLY A C 1
ATOM 728 O O . GLY A 1 93 ? -15.704 10.295 12.191 1.00 95.06 93 GLY A O 1
ATOM 729 N N . ILE A 1 94 ? -14.815 8.521 11.143 1.00 95.56 94 ILE A N 1
ATOM 730 C CA . ILE A 1 94 ? -13.408 8.856 11.359 1.00 95.56 94 ILE A CA 1
ATOM 731 C C . ILE A 1 94 ? -12.913 9.756 10.223 1.00 95.56 94 ILE A C 1
ATOM 733 O O . ILE A 1 94 ? -13.008 9.414 9.044 1.00 95.56 94 ILE A O 1
ATOM 737 N N . GLU A 1 95 ? -12.317 10.893 10.581 1.00 94.62 95 GLU A N 1
ATOM 738 C CA . GLU A 1 95 ? -11.617 11.758 9.633 1.00 94.62 95 GLU A CA 1
ATOM 739 C C . GLU A 1 95 ? -10.188 11.245 9.386 1.00 94.62 95 GLU A C 1
ATOM 741 O O . GLU A 1 95 ? -9.340 11.245 10.282 1.00 94.62 95 GLU A O 1
ATOM 746 N N . LEU A 1 96 ? -9.908 10.825 8.150 1.00 95.69 96 LEU A N 1
ATOM 747 C CA . LEU A 1 96 ? -8.565 10.453 7.708 1.00 95.69 96 LEU A CA 1
ATOM 748 C C . LEU A 1 96 ? -7.782 11.706 7.302 1.00 95.69 96 LEU A C 1
ATOM 750 O O . LEU A 1 96 ? -7.885 12.194 6.176 1.00 95.69 96 LEU A O 1
ATOM 754 N N . THR A 1 97 ? -6.992 12.244 8.230 1.00 94.50 97 THR A N 1
ATOM 755 C CA . THR A 1 97 ? -6.198 13.454 7.987 1.00 94.50 97 THR A CA 1
ATOM 756 C C . THR A 1 97 ? -5.077 13.216 6.965 1.00 94.50 97 THR A C 1
ATOM 758 O O . THR A 1 97 ? -4.575 12.093 6.830 1.00 94.50 97 THR A O 1
ATOM 761 N N . PRO A 1 98 ? -4.627 14.260 6.237 1.00 95.00 98 PRO A N 1
ATOM 762 C CA . PRO A 1 98 ? -3.482 14.141 5.342 1.00 95.00 98 PRO A CA 1
ATOM 763 C C . PRO A 1 98 ? -2.270 13.531 6.058 1.00 95.00 98 PRO A C 1
ATOM 765 O O . PRO A 1 98 ? -1.831 14.027 7.094 1.00 95.00 98 PRO A O 1
ATOM 768 N N . GLY A 1 99 ? -1.727 12.449 5.495 1.00 94.06 99 GLY A N 1
ATOM 769 C CA . GLY A 1 99 ? -0.599 11.721 6.080 1.00 94.06 99 GLY A CA 1
ATOM 770 C C . GLY A 1 99 ? -0.972 10.541 6.985 1.00 94.06 99 GLY A C 1
ATOM 771 O O . GLY A 1 99 ? -0.064 9.913 7.523 1.00 94.06 99 GLY A O 1
ATOM 772 N N . TRP A 1 100 ? -2.250 10.166 7.116 1.00 95.94 100 TRP A N 1
ATOM 773 C CA . TRP A 1 100 ? -2.661 8.984 7.892 1.00 95.94 100 TRP A CA 1
ATOM 774 C C . TRP A 1 100 ? -1.910 7.698 7.488 1.00 95.94 100 TRP A C 1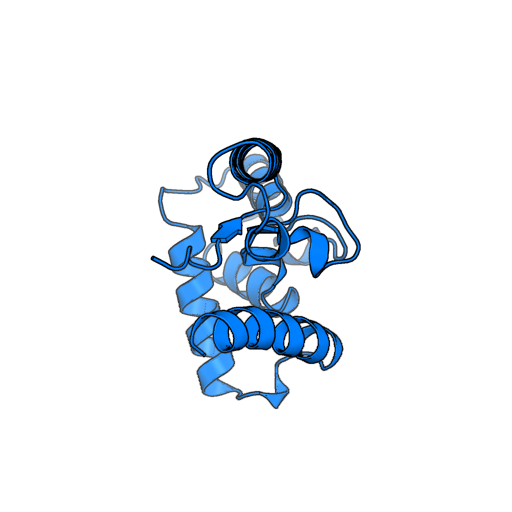
ATOM 776 O O . TRP A 1 100 ? -1.472 6.938 8.355 1.00 95.94 100 TRP A O 1
ATOM 786 N N . LYS A 1 101 ? -1.662 7.504 6.183 1.00 96.19 101 LYS A N 1
ATOM 787 C CA . LYS A 1 101 ? -0.851 6.394 5.654 1.00 96.19 101 LYS A CA 1
ATOM 788 C C . LYS A 1 101 ? 0.572 6.392 6.222 1.00 96.19 101 LYS A C 1
ATOM 790 O O . LYS A 1 101 ? 1.104 5.344 6.575 1.00 96.19 101 LYS A O 1
ATOM 795 N N . VAL A 1 102 ? 1.178 7.572 6.378 1.00 96.06 102 VAL A N 1
ATOM 796 C CA . VAL A 1 102 ? 2.533 7.727 6.934 1.00 96.06 102 VAL A CA 1
ATOM 797 C C . VAL A 1 102 ? 2.571 7.296 8.398 1.00 96.06 102 VAL A C 1
ATOM 799 O O . VAL A 1 102 ? 3.524 6.642 8.823 1.00 96.06 102 VAL A O 1
ATOM 802 N N . GLU A 1 103 ? 1.542 7.626 9.177 1.00 96.12 103 GLU A N 1
ATOM 803 C CA . GLU A 1 103 ? 1.460 7.227 10.585 1.00 96.12 103 GLU A CA 1
ATOM 804 C C . GLU A 1 103 ? 1.294 5.711 10.743 1.00 96.12 103 GLU A C 1
ATOM 806 O O . GLU A 1 103 ? 1.967 5.099 11.580 1.00 96.12 103 GLU A O 1
ATOM 811 N N . ILE A 1 104 ? 0.494 5.083 9.877 1.00 96.50 104 ILE A N 1
ATOM 812 C CA . ILE A 1 104 ? 0.411 3.620 9.782 1.00 96.50 104 ILE A CA 1
ATOM 813 C C . ILE A 1 104 ? 1.774 3.030 9.422 1.00 96.50 104 ILE A C 1
ATOM 815 O O . ILE A 1 104 ? 2.273 2.168 10.146 1.00 96.50 104 ILE A O 1
ATOM 819 N N . ALA A 1 105 ? 2.422 3.526 8.365 1.00 95.69 105 ALA A N 1
ATOM 820 C CA . ALA A 1 105 ? 3.708 3.012 7.901 1.00 95.69 105 ALA A CA 1
ATOM 821 C C . ALA A 1 105 ? 4.799 3.107 8.982 1.00 95.69 105 ALA A C 1
ATOM 823 O O . ALA A 1 105 ? 5.528 2.142 9.223 1.00 95.69 105 ALA A O 1
ATOM 824 N N . LYS A 1 106 ? 4.883 4.235 9.703 1.00 95.88 106 LYS A N 1
ATOM 825 C CA . LYS A 1 106 ? 5.793 4.400 10.853 1.00 95.88 106 LYS A CA 1
ATOM 826 C C . LYS A 1 106 ? 5.532 3.354 11.931 1.00 95.88 106 LYS A C 1
ATOM 828 O O . LYS A 1 106 ? 6.479 2.801 12.496 1.00 95.88 106 LYS A O 1
ATOM 833 N N . ARG A 1 107 ? 4.259 3.080 12.222 1.00 94.81 107 ARG A N 1
ATOM 834 C CA . ARG A 1 107 ? 3.872 2.104 13.237 1.00 94.81 107 ARG A CA 1
ATOM 835 C C . ARG A 1 107 ? 4.208 0.678 12.814 1.00 94.81 107 ARG A C 1
ATOM 837 O O . ARG A 1 107 ? 4.800 -0.045 13.613 1.00 94.81 107 ARG A O 1
ATOM 844 N N . VAL A 1 108 ? 3.895 0.299 11.577 1.00 94.38 108 VAL A N 1
ATOM 845 C CA . VAL A 1 108 ? 4.248 -1.022 11.042 1.00 94.38 108 VAL A CA 1
ATOM 846 C C . VAL A 1 108 ? 5.763 -1.209 11.036 1.00 94.38 108 VAL A C 1
ATOM 848 O O . VAL A 1 108 ? 6.249 -2.209 11.557 1.00 94.38 108 VAL A O 1
ATOM 851 N N . LYS A 1 109 ? 6.524 -0.211 10.568 1.00 93.69 109 LYS A N 1
ATOM 852 C CA . LYS A 1 109 ? 7.992 -0.230 10.614 1.00 93.69 109 LYS A CA 1
ATOM 853 C C . LYS A 1 109 ? 8.518 -0.498 12.026 1.00 93.69 109 LYS A C 1
ATOM 855 O O . LYS A 1 109 ? 9.404 -1.330 12.193 1.00 93.69 109 LYS A O 1
ATOM 860 N N . ALA A 1 110 ? 7.992 0.192 13.040 1.00 93.25 110 ALA A N 1
ATOM 861 C CA . ALA A 1 110 ? 8.415 -0.021 14.424 1.00 93.25 110 ALA A CA 1
ATOM 862 C C . ALA A 1 110 ? 8.141 -1.459 14.901 1.00 93.25 110 ALA A C 1
ATOM 864 O O . ALA A 1 110 ? 8.999 -2.057 15.548 1.00 93.25 110 ALA A O 1
ATOM 865 N N . ILE A 1 111 ? 6.978 -2.023 14.551 1.00 90.38 111 ILE A N 1
ATOM 866 C CA . ILE A 1 111 ? 6.626 -3.411 14.880 1.00 90.38 111 ILE A CA 1
ATOM 867 C C . ILE A 1 111 ? 7.595 -4.390 14.205 1.00 90.38 111 ILE A C 1
ATOM 869 O O . ILE A 1 111 ? 8.211 -5.196 14.905 1.00 90.38 111 ILE A O 1
ATOM 873 N N . LEU A 1 112 ? 7.798 -4.271 12.890 1.00 90.88 112 LEU A N 1
ATOM 874 C CA . LEU A 1 112 ? 8.685 -5.155 12.126 1.00 90.88 112 LEU A CA 1
ATOM 875 C C . LEU A 1 112 ? 10.137 -5.092 12.619 1.00 90.88 112 LEU A C 1
ATOM 877 O O . LEU A 1 112 ? 10.781 -6.126 12.765 1.00 90.88 112 LEU A O 1
ATOM 881 N N . LEU A 1 113 ? 10.645 -3.903 12.964 1.00 91.31 113 LEU A N 1
ATOM 882 C CA . LEU A 1 113 ? 11.988 -3.760 13.539 1.00 91.31 113 LEU A CA 1
ATOM 883 C C . LEU A 1 113 ? 12.114 -4.411 14.924 1.00 91.31 113 LEU A C 1
ATOM 885 O O . LEU A 1 113 ? 13.193 -4.877 15.276 1.00 91.31 113 LEU A O 1
ATOM 889 N N . SER A 1 114 ? 11.036 -4.438 15.714 1.00 90.69 114 SER A N 1
ATOM 890 C CA . SER A 1 114 ? 11.055 -5.045 17.051 1.00 90.69 114 SER A CA 1
ATOM 891 C C . SER A 1 114 ? 10.931 -6.568 17.039 1.00 90.69 114 SER A C 1
ATOM 893 O O . SER A 1 114 ? 11.545 -7.233 17.869 1.00 90.69 114 SER A O 1
ATOM 895 N N . LYS A 1 115 ? 10.135 -7.121 16.117 1.00 85.38 115 LYS A N 1
ATOM 896 C CA . LYS A 1 115 ? 9.863 -8.561 16.030 1.00 85.38 115 LYS A CA 1
ATOM 897 C C . LYS A 1 115 ? 10.811 -9.290 15.075 1.00 85.38 115 LYS A C 1
ATOM 899 O O . LYS A 1 115 ? 10.996 -10.498 15.204 1.00 85.38 115 LYS A O 1
ATOM 904 N N . GLY A 1 116 ? 11.451 -8.552 14.169 1.00 80.69 116 GLY A N 1
ATOM 905 C CA . GLY A 1 116 ? 12.348 -9.090 13.156 1.00 80.69 116 GLY A CA 1
ATOM 906 C C . GLY A 1 116 ? 11.604 -9.756 11.997 1.00 80.69 116 GLY A C 1
ATOM 907 O O . GLY A 1 116 ? 10.383 -9.679 11.882 1.00 80.69 116 GLY A O 1
ATOM 908 N N . ILE A 1 117 ? 12.369 -10.414 11.125 1.00 77.56 117 ILE A N 1
ATOM 909 C CA . ILE A 1 117 ? 11.876 -10.983 9.860 1.00 77.56 117 ILE A CA 1
ATOM 910 C C . ILE A 1 117 ? 10.868 -12.125 10.046 1.00 77.56 117 ILE A C 1
ATOM 912 O O . ILE A 1 117 ? 10.022 -12.321 9.189 1.00 77.56 117 ILE A O 1
ATOM 916 N N . ASN A 1 118 ? 10.898 -12.810 11.195 1.00 81.12 118 ASN A N 1
ATOM 917 C CA . ASN A 1 118 ? 9.986 -13.915 11.533 1.00 81.12 118 ASN A CA 1
ATOM 918 C C . ASN A 1 118 ? 8.508 -13.492 11.609 1.00 81.12 118 ASN A C 1
ATOM 920 O O . ASN A 1 118 ? 7.630 -14.325 11.802 1.00 81.12 118 ASN A O 1
ATOM 924 N N . ASP A 1 119 ? 8.248 -12.188 11.560 1.00 80.38 119 ASP A N 1
ATOM 925 C CA . ASP A 1 119 ? 6.922 -11.588 11.611 1.00 80.38 119 ASP A CA 1
ATOM 926 C C . ASP A 1 119 ? 6.341 -11.284 10.219 1.00 80.38 119 ASP A C 1
ATOM 928 O O . ASP A 1 119 ? 5.243 -10.733 10.107 1.00 80.38 119 ASP A O 1
ATOM 932 N N . VAL A 1 120 ? 7.104 -11.599 9.170 1.00 86.06 120 VAL A N 1
ATOM 933 C CA . VAL A 1 120 ? 6.741 -11.456 7.762 1.00 86.06 120 VAL A CA 1
ATOM 934 C C . VAL A 1 120 ? 6.477 -12.850 7.200 1.00 86.06 120 VAL A C 1
ATOM 936 O O . VAL A 1 120 ? 7.280 -13.752 7.406 1.00 86.06 120 VAL A O 1
ATOM 939 N N . ASP A 1 121 ? 5.345 -13.012 6.517 1.00 86.19 121 ASP A N 1
ATOM 940 C CA . ASP A 1 121 ? 4.979 -14.265 5.851 1.00 86.19 121 ASP A CA 1
ATOM 941 C C . ASP A 1 121 ? 5.969 -14.590 4.718 1.00 86.19 121 ASP A C 1
ATOM 943 O O . ASP A 1 121 ? 6.396 -13.683 3.992 1.00 86.19 121 ASP A O 1
ATOM 947 N N . ASP A 1 122 ? 6.308 -15.870 4.556 1.00 87.50 122 ASP A N 1
ATOM 948 C CA . ASP A 1 122 ? 7.182 -16.362 3.490 1.00 87.50 122 ASP A CA 1
ATOM 949 C C . ASP A 1 122 ? 6.635 -15.980 2.105 1.00 87.50 122 ASP A C 1
ATOM 951 O O . ASP A 1 122 ? 7.402 -15.510 1.263 1.00 87.50 122 ASP A O 1
ATOM 955 N N . ASP A 1 123 ? 5.313 -16.032 1.901 1.00 86.81 123 ASP A N 1
ATOM 956 C CA . ASP A 1 123 ? 4.670 -15.621 0.645 1.00 86.81 123 ASP A CA 1
ATOM 957 C C . ASP A 1 123 ? 4.958 -14.147 0.317 1.00 86.81 123 ASP A C 1
ATOM 959 O O . ASP A 1 123 ? 5.099 -13.759 -0.846 1.00 86.81 123 ASP A O 1
ATOM 963 N N . LEU A 1 124 ? 5.051 -13.292 1.342 1.00 87.94 124 LEU A N 1
ATOM 964 C CA . LEU A 1 124 ? 5.365 -11.878 1.154 1.00 87.94 124 LEU A CA 1
ATOM 965 C C . LEU A 1 124 ? 6.856 -11.665 0.877 1.00 87.94 124 LEU A C 1
ATOM 967 O O . LEU A 1 124 ? 7.212 -10.826 0.047 1.00 87.94 124 LEU A O 1
ATOM 971 N N . LEU A 1 125 ? 7.730 -12.446 1.517 1.00 88.94 125 LEU A N 1
ATOM 972 C CA . LEU A 1 125 ? 9.165 -12.432 1.225 1.00 88.94 125 LEU A CA 1
ATOM 973 C C . LEU A 1 125 ? 9.443 -12.873 -0.215 1.00 88.94 125 LEU A C 1
ATOM 975 O O . LEU A 1 125 ? 10.217 -12.213 -0.915 1.00 88.94 125 LEU A O 1
ATOM 979 N N . GLU A 1 126 ? 8.766 -13.920 -0.686 1.00 90.00 126 GLU A N 1
ATOM 980 C CA . GLU A 1 126 ? 8.860 -14.402 -2.066 1.00 90.00 126 GLU A CA 1
ATOM 981 C C . GLU A 1 126 ? 8.409 -13.353 -3.093 1.00 90.00 126 GLU A C 1
ATOM 983 O O . GLU A 1 126 ? 8.936 -13.327 -4.206 1.00 90.00 126 GLU A O 1
ATOM 988 N N . ARG A 1 127 ? 7.508 -12.433 -2.721 1.00 89.38 127 ARG A N 1
ATOM 989 C CA . ARG A 1 127 ? 7.110 -11.279 -3.553 1.00 89.38 127 ARG A CA 1
ATOM 990 C C . ARG A 1 127 ? 8.127 -10.135 -3.502 1.00 89.38 127 ARG A C 1
ATOM 992 O O . ARG A 1 127 ? 8.366 -9.473 -4.512 1.00 89.38 127 ARG A O 1
ATOM 999 N N . TRP A 1 128 ? 8.752 -9.888 -2.350 1.00 91.50 128 TRP A N 1
ATOM 1000 C CA . TRP A 1 128 ? 9.731 -8.806 -2.184 1.00 91.50 128 TRP A CA 1
ATOM 1001 C C . TRP A 1 128 ? 11.055 -9.072 -2.901 1.00 91.50 128 TRP A C 1
ATOM 1003 O O . TRP A 1 128 ? 11.604 -8.164 -3.525 1.00 91.50 128 TRP A O 1
ATOM 1013 N N . VAL A 1 129 ? 11.576 -10.299 -2.842 1.00 91.19 129 VAL A N 1
ATOM 1014 C CA . VAL A 1 129 ? 12.855 -10.662 -3.478 1.00 91.19 129 VAL A CA 1
ATOM 1015 C C . VAL A 1 129 ? 12.911 -10.292 -4.972 1.00 91.19 129 VAL A C 1
ATOM 1017 O O . VAL A 1 129 ? 13.839 -9.574 -5.363 1.00 91.19 129 VAL A O 1
ATOM 1020 N N . PRO A 1 130 ? 11.956 -10.704 -5.832 1.00 88.44 130 PRO A N 1
ATOM 1021 C CA . PRO A 1 130 ? 11.987 -10.348 -7.245 1.00 88.44 130 PRO A CA 1
ATOM 1022 C C . PRO A 1 130 ? 11.808 -8.845 -7.465 1.00 88.44 130 PRO A C 1
ATOM 1024 O O . PRO A 1 130 ? 12.430 -8.313 -8.382 1.00 88.44 130 PRO A O 1
ATOM 1027 N N . LEU A 1 131 ? 11.028 -8.148 -6.628 1.00 90.25 131 LEU A N 1
ATOM 1028 C CA . LEU A 1 131 ? 10.894 -6.691 -6.694 1.00 90.25 131 LEU A CA 1
ATOM 1029 C C . LEU A 1 131 ? 12.254 -6.009 -6.501 1.00 90.25 131 LEU A C 1
ATOM 1031 O O . LEU A 1 131 ? 12.680 -5.245 -7.366 1.00 90.25 131 LEU A O 1
ATOM 1035 N N . PHE A 1 132 ? 12.964 -6.313 -5.411 1.00 90.69 132 PHE A N 1
ATOM 1036 C CA . PHE A 1 132 ? 14.279 -5.720 -5.145 1.00 90.69 132 PHE A CA 1
ATOM 1037 C C . PHE A 1 132 ? 15.304 -6.080 -6.228 1.00 90.69 132 PHE A C 1
ATOM 1039 O O . PHE A 1 132 ? 16.045 -5.205 -6.679 1.00 90.69 132 PHE A O 1
ATOM 1046 N N . ALA A 1 133 ? 15.274 -7.311 -6.747 1.00 89.69 133 ALA A N 1
ATOM 1047 C CA . ALA A 1 133 ? 16.143 -7.723 -7.848 1.00 89.69 133 ALA A CA 1
ATOM 1048 C C . ALA A 1 133 ? 15.935 -6.885 -9.128 1.00 89.69 133 ALA A C 1
ATOM 1050 O O . ALA A 1 133 ? 16.899 -6.625 -9.852 1.00 89.69 133 ALA A O 1
ATOM 1051 N N . ARG A 1 134 ? 14.708 -6.413 -9.414 1.00 87.06 134 ARG A N 1
ATOM 1052 C CA . ARG A 1 134 ? 14.461 -5.497 -10.548 1.00 87.06 134 ARG A CA 1
ATOM 1053 C C . ARG A 1 134 ? 15.163 -4.153 -10.366 1.00 87.06 134 ARG A C 1
ATOM 1055 O O . ARG A 1 134 ? 15.650 -3.596 -11.347 1.00 87.06 134 ARG A O 1
ATOM 1062 N N . PHE A 1 135 ? 15.231 -3.643 -9.138 1.00 86.00 135 PHE A N 1
ATOM 1063 C CA . PHE A 1 135 ? 15.950 -2.406 -8.842 1.00 86.00 135 PHE A CA 1
ATOM 1064 C C . PHE A 1 135 ? 17.467 -2.599 -8.932 1.00 86.00 135 PHE A C 1
ATOM 1066 O O . PHE A 1 135 ? 18.141 -1.758 -9.522 1.00 86.00 135 PHE A O 1
ATOM 1073 N N . GLU A 1 136 ? 18.010 -3.716 -8.449 1.00 81.81 136 GLU A N 1
ATOM 1074 C CA . GLU A 1 136 ? 19.453 -4.001 -8.520 1.00 81.81 136 GLU A CA 1
ATOM 1075 C C . GLU A 1 136 ? 19.963 -4.161 -9.959 1.00 81.81 136 GLU A C 1
ATOM 1077 O O . GLU A 1 136 ? 21.011 -3.622 -10.312 1.00 81.81 136 GLU A O 1
ATOM 1082 N N . GLN A 1 137 ? 19.196 -4.828 -10.828 1.00 67.38 137 GLN A N 1
ATOM 1083 C CA . GLN A 1 137 ? 19.535 -4.982 -12.251 1.00 67.38 137 GLN A CA 1
ATOM 1084 C C . GLN A 1 137 ? 19.573 -3.655 -13.020 1.00 67.38 137 GLN A C 1
ATOM 1086 O O . GLN A 1 137 ? 20.127 -3.606 -14.111 1.00 67.38 137 GLN A O 1
ATOM 1091 N N . SER A 1 138 ? 18.985 -2.585 -12.477 1.00 57.06 138 SER A N 1
ATOM 1092 C CA . SER A 1 138 ? 19.018 -1.251 -13.089 1.00 57.06 138 SER A CA 1
ATOM 1093 C C . SER A 1 138 ? 20.247 -0.417 -12.710 1.00 57.06 138 SER A C 1
ATOM 1095 O O . SER A 1 138 ? 20.447 0.656 -13.278 1.00 57.06 138 SER A O 1
ATOM 1097 N N . VAL A 1 139 ? 21.054 -0.904 -11.758 1.00 53.88 139 VAL A N 1
ATOM 1098 C CA . VAL A 1 139 ? 22.260 -0.238 -11.237 1.00 53.88 139 VAL A CA 1
ATOM 1099 C C . VAL A 1 139 ? 23.551 -0.800 -11.864 1.00 53.88 139 VAL A C 1
ATOM 1101 O O . VAL A 1 139 ? 24.594 -0.153 -11.771 1.00 53.88 139 VAL A O 1
ATOM 1104 N N . ASN A 1 140 ? 23.474 -1.950 -12.547 1.00 40.97 140 ASN A N 1
ATOM 1105 C CA . ASN A 1 140 ? 24.574 -2.579 -13.294 1.00 40.97 140 ASN A CA 1
ATOM 1106 C C . ASN A 1 140 ? 24.445 -2.344 -14.804 1.00 40.97 140 ASN A C 1
ATOM 1108 O O . ASN A 1 140 ? 25.504 -2.227 -15.461 1.00 40.97 140 ASN A O 1
#

Organism: Burkholderia lata (strain ATCC 17760 / DSM 23089 / LMG 22485 / NCIMB 9086 / R18194 / 383) (NCBI:txid482957)